Protein AF-A0A1G1P148-F1 (afdb_monomer)

Nearest PDB structures (foldseek):
  3p0r-assembly1_A-2  TM=7.868E-01  e=2.480E-04  Bacillus anthracis str. Sterne
  3w77-assembly1_B  TM=7.836E-01  e=2.308E-03  Bacillus sp. B29
  5jro-assembly1_B  TM=8.275E-01  e=7.042E-03  Yersinia pestis CO92
  1t5b-assembly1_B  TM=7.655E-01  e=2.004E-02  Salmonella enterica subsp. enterica serovar Typhimurium
  1t5b-assembly1_A  TM=7.467E-01  e=2.004E-02  Salmonella enterica subsp. enterica serovar Typhimurium

Foldseek 3Di:
DAEDEAEAPDPCPPNDPVVVVVVVVVVVVCVVPVPYHYHYHDPNPDPDPDDDPLQVVLVVCVVVVHDDDDPSVVD

Radius of gyration: 18.34 Å; Cα contacts (8 Å, |Δi|>4): 62; chains: 1; bounding box: 30×26×48 Å

Sequence (75 aa):
MKKLLHIIATPRGDESRTLKVSGAFLESFRSSQPGWVVEDLDLPKENLPSLTAKRVDGKYALLSGKDLYGDLKES

Secondary structure (DSSP, 8-state):
-EEEEEEE--TTGGG-HHHHHHHHHHHHHHHH-TTEEEEEEEGGGS-PPP--HHHHHHHHHHHTTPPP-GGGG--

Structure (mmCIF, N/CA/C/O backbone):
data_AF-A0A1G1P148-F1
#
_entry.id   AF-A0A1G1P148-F1
#
loop_
_atom_site.group_PDB
_atom_site.id
_atom_site.type_symbol
_atom_site.label_atom_id
_atom_site.label_alt_id
_atom_site.label_comp_id
_atom_site.label_asym_id
_atom_site.label_entity_id
_atom_site.label_seq_id
_atom_site.pdbx_PDB_ins_code
_atom_site.Cartn_x
_atom_site.Cartn_y
_atom_site.Cartn_z
_atom_site.occupancy
_atom_site.B_iso_or_equiv
_atom_site.auth_seq_id
_atom_site.auth_comp_id
_atom_site.auth_asym_id
_atom_site.auth_atom_id
_atom_site.pdbx_PDB_model_num
ATOM 1 N N . MET A 1 1 ? -18.343 9.263 -1.553 1.00 83.75 1 MET A N 1
ATOM 2 C CA . MET A 1 1 ? -17.685 8.204 -0.755 1.00 83.75 1 MET A CA 1
ATOM 3 C C . MET A 1 1 ? -16.182 8.428 -0.836 1.00 83.75 1 MET A C 1
ATOM 5 O O . MET A 1 1 ? -15.700 8.633 -1.942 1.00 83.75 1 MET A O 1
ATOM 9 N N . LYS A 1 2 ? -15.467 8.487 0.293 1.00 95.69 2 LYS A N 1
ATOM 10 C CA . LYS A 1 2 ? -14.008 8.701 0.306 1.00 95.69 2 LYS A CA 1
ATOM 11 C C . LYS A 1 2 ? -13.293 7.354 0.450 1.00 95.69 2 LYS A C 1
ATOM 13 O O . LYS A 1 2 ? -13.817 6.466 1.122 1.00 95.69 2 LYS A O 1
ATOM 18 N N . LYS A 1 3 ? -12.135 7.205 -0.197 1.00 97.69 3 LYS A N 1
ATOM 19 C CA . LYS A 1 3 ? -11.346 5.969 -0.206 1.00 97.69 3 LYS A CA 1
ATOM 20 C C . LYS A 1 3 ? -9.932 6.214 0.307 1.00 97.69 3 LYS A C 1
ATOM 22 O O . LYS A 1 3 ? -9.328 7.225 -0.043 1.00 97.69 3 LYS A O 1
ATOM 27 N N . LEU A 1 4 ? -9.424 5.279 1.103 1.00 98.06 4 LEU A N 1
ATOM 28 C CA . LEU A 1 4 ? -8.024 5.194 1.502 1.00 98.06 4 LEU A CA 1
ATOM 29 C C . LEU A 1 4 ? -7.446 3.892 0.942 1.00 98.06 4 LEU A C 1
ATOM 31 O O . LEU A 1 4 ? -7.966 2.817 1.230 1.00 98.06 4 LEU A O 1
ATOM 35 N N . LEU A 1 5 ? -6.387 4.005 0.142 1.00 98.31 5 LEU A N 1
ATOM 36 C CA . LEU A 1 5 ? -5.656 2.861 -0.394 1.00 98.31 5 LEU A CA 1
ATOM 37 C C . LEU A 1 5 ? -4.403 2.629 0.451 1.00 98.31 5 LEU A C 1
ATOM 39 O O . LEU A 1 5 ? -3.539 3.503 0.535 1.00 98.31 5 LEU A O 1
ATOM 43 N N . HIS A 1 6 ? -4.301 1.460 1.065 1.00 98.44 6 HIS A N 1
ATOM 44 C CA . HIS A 1 6 ? -3.134 1.027 1.815 1.00 98.44 6 HIS A CA 1
ATOM 45 C C . HIS A 1 6 ? -2.275 0.111 0.938 1.00 98.44 6 HIS A C 1
ATOM 47 O O . HIS A 1 6 ? -2.672 -0.991 0.571 1.00 98.44 6 HIS A O 1
ATOM 53 N N . ILE A 1 7 ? -1.088 0.595 0.569 1.00 9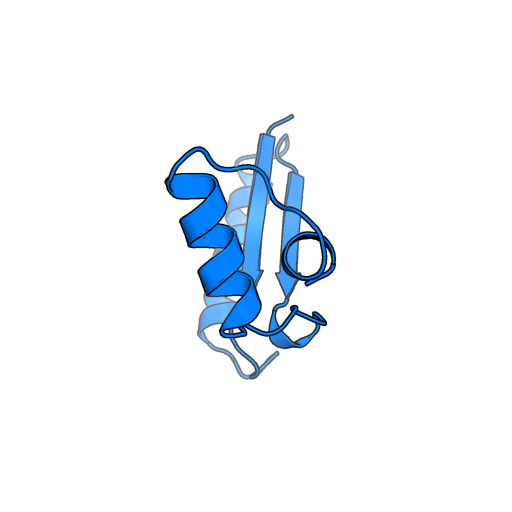8.38 7 ILE A N 1
ATOM 54 C CA . ILE A 1 7 ? -0.172 -0.114 -0.329 1.00 98.38 7 ILE A CA 1
ATOM 55 C C . ILE A 1 7 ? 0.863 -0.870 0.504 1.00 98.38 7 ILE A C 1
ATOM 57 O O . ILE A 1 7 ? 1.705 -0.264 1.171 1.00 98.38 7 ILE A O 1
ATOM 61 N N . ILE A 1 8 ? 0.823 -2.197 0.437 1.00 98.44 8 ILE A N 1
ATOM 62 C CA . ILE A 1 8 ? 1.728 -3.090 1.155 1.00 98.44 8 ILE A CA 1
ATOM 63 C C . ILE A 1 8 ? 2.862 -3.479 0.205 1.00 98.44 8 ILE A C 1
ATOM 65 O O . ILE A 1 8 ? 2.674 -4.221 -0.752 1.00 98.44 8 ILE A O 1
ATOM 69 N N . ALA A 1 9 ? 4.062 -2.961 0.472 1.00 97.44 9 ALA A N 1
ATOM 70 C CA . ALA A 1 9 ? 5.253 -3.199 -0.353 1.00 97.44 9 ALA A CA 1
ATOM 71 C C . ALA 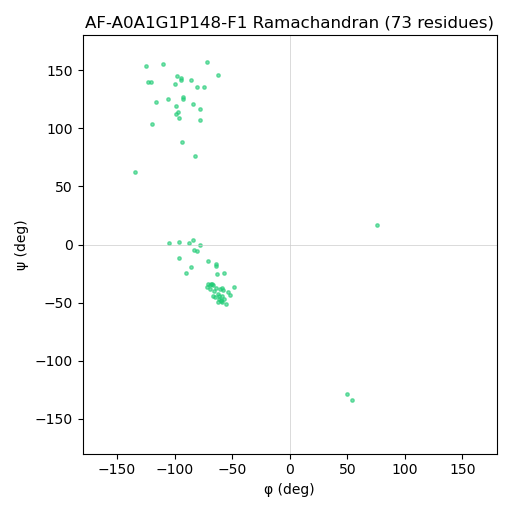A 1 9 ? 6.256 -4.182 0.276 1.00 97.44 9 ALA A C 1
ATOM 73 O O . ALA A 1 9 ? 7.332 -4.422 -0.267 1.00 97.44 9 ALA A O 1
ATOM 74 N N . THR A 1 10 ? 5.951 -4.721 1.457 1.00 96.94 10 THR A N 1
ATOM 75 C CA . THR A 1 10 ? 6.849 -5.632 2.172 1.00 96.94 10 THR A CA 1
ATOM 76 C C . THR A 1 10 ? 6.541 -7.089 1.819 1.00 96.94 10 THR A C 1
ATOM 78 O O . THR A 1 10 ? 5.421 -7.531 2.049 1.00 96.94 10 THR A O 1
ATOM 81 N N . PRO A 1 11 ? 7.516 -7.887 1.348 1.00 96.62 11 PRO A N 1
ATOM 82 C CA . PRO A 1 11 ? 7.297 -9.309 1.070 1.00 96.62 11 PRO A CA 1
ATOM 83 C C . PRO A 1 11 ? 7.298 -10.173 2.342 1.00 96.62 11 PRO A C 1
ATOM 85 O O . PRO A 1 11 ? 7.181 -11.390 2.270 1.00 96.62 11 PRO A O 1
ATOM 88 N N . ARG A 1 12 ? 7.495 -9.567 3.520 1.00 96.69 12 ARG A N 1
ATOM 89 C CA . ARG A 1 12 ? 7.741 -10.283 4.780 1.00 96.69 12 ARG A CA 1
ATOM 90 C C . ARG A 1 12 ? 6.471 -10.766 5.486 1.00 96.69 12 ARG A C 1
ATOM 92 O O . ARG A 1 12 ? 6.598 -11.415 6.519 1.00 96.69 12 ARG A O 1
ATOM 99 N N . GLY A 1 13 ? 5.283 -10.428 4.979 1.00 92.81 13 GLY A N 1
ATOM 100 C CA . GLY A 1 13 ? 4.007 -10.795 5.604 1.00 92.81 13 GLY A CA 1
ATOM 101 C C . GLY A 1 13 ? 3.976 -10.451 7.097 1.00 92.81 13 GLY A C 1
ATOM 102 O O . GLY A 1 13 ? 4.355 -9.345 7.492 1.00 92.81 13 GLY A O 1
ATOM 103 N N . ASP A 1 14 ? 3.605 -11.426 7.926 1.00 93.12 14 ASP A N 1
ATOM 104 C CA . ASP A 1 14 ? 3.447 -11.285 9.382 1.00 93.12 14 ASP A CA 1
ATOM 105 C C . ASP A 1 14 ? 4.750 -10.956 10.133 1.00 93.12 14 ASP A C 1
ATOM 107 O O . ASP A 1 14 ? 4.727 -10.412 11.242 1.00 93.12 14 ASP A O 1
ATOM 111 N N . GLU A 1 15 ? 5.910 -11.202 9.521 1.00 97.19 15 GLU A N 1
ATOM 112 C CA . GLU A 1 15 ? 7.216 -10.830 10.077 1.00 97.19 15 GLU A CA 1
ATOM 113 C C . GLU A 1 15 ? 7.552 -9.346 9.848 1.00 97.19 15 GLU A C 1
ATOM 115 O O . GLU A 1 15 ? 8.565 -8.832 10.339 1.00 97.19 15 GLU A O 1
ATOM 120 N N . SER A 1 16 ? 6.718 -8.621 9.097 1.00 97.94 16 SER A N 1
ATOM 121 C CA . SER A 1 16 ? 6.907 -7.199 8.837 1.00 97.94 16 SER A CA 1
ATOM 122 C C . SER A 1 16 ? 6.487 -6.334 10.023 1.00 97.94 16 SER A C 1
ATOM 124 O O . SER A 1 16 ? 5.316 -6.231 10.386 1.00 97.94 16 SER A O 1
ATOM 126 N N . ARG A 1 17 ? 7.456 -5.617 10.601 1.00 98.19 17 ARG A N 1
ATOM 127 C CA . ARG A 1 17 ? 7.187 -4.622 11.651 1.00 98.19 17 ARG A CA 1
ATOM 128 C C . ARG A 1 17 ? 6.440 -3.400 11.115 1.00 98.19 17 ARG A C 1
ATOM 130 O O . ARG A 1 17 ? 5.618 -2.843 11.832 1.00 98.19 17 ARG A O 1
ATOM 137 N N . THR A 1 18 ? 6.692 -2.993 9.870 1.00 97.94 18 THR A N 1
ATOM 138 C CA . THR A 1 18 ? 6.010 -1.839 9.265 1.00 97.94 18 THR A CA 1
ATOM 139 C C . THR A 1 18 ? 4.550 -2.145 8.946 1.00 97.94 18 THR A C 1
ATOM 141 O O . THR A 1 18 ? 3.709 -1.283 9.179 1.00 97.94 18 THR A O 1
ATOM 144 N N . LEU A 1 19 ? 4.231 -3.374 8.515 1.00 98.12 19 LEU A N 1
ATOM 145 C CA . LEU A 1 19 ? 2.843 -3.805 8.295 1.00 98.12 19 LEU A CA 1
ATOM 146 C C . LEU A 1 19 ? 2.038 -3.828 9.603 1.00 98.12 19 LEU A C 1
ATOM 148 O O . LEU A 1 19 ? 0.879 -3.429 9.628 1.00 98.12 19 LEU A O 1
ATOM 152 N N . LYS A 1 20 ? 2.664 -4.222 10.720 1.00 98.38 20 LYS A N 1
ATOM 153 C CA . LYS A 1 20 ? 2.032 -4.152 12.051 1.00 98.38 20 LYS A CA 1
ATOM 154 C C . LYS A 1 20 ? 1.697 -2.713 12.448 1.00 98.38 20 LYS A C 1
ATOM 156 O O . LYS A 1 20 ? 0.609 -2.450 12.950 1.00 98.38 20 LYS A O 1
ATOM 161 N N . VAL A 1 21 ? 2.614 -1.775 12.196 1.00 98.31 21 VAL A N 1
ATOM 162 C CA . VAL A 1 21 ? 2.395 -0.347 12.481 1.00 98.31 21 VAL A CA 1
ATOM 163 C C . VAL A 1 21 ? 1.273 0.228 11.616 1.00 98.31 21 VAL A C 1
ATOM 165 O O . VAL A 1 21 ? 0.404 0.925 12.140 1.00 98.31 21 VAL A O 1
ATOM 168 N N . SER A 1 22 ? 1.251 -0.068 10.312 1.00 98.19 22 SER A N 1
ATOM 169 C CA . SER A 1 22 ? 0.171 0.410 9.444 1.00 98.19 22 SER A CA 1
ATOM 170 C C . SER A 1 22 ? -1.178 -0.218 9.802 1.00 98.19 22 SER A C 1
ATOM 172 O O . SER A 1 22 ? -2.184 0.487 9.789 1.00 98.19 22 SER A O 1
ATOM 174 N N . GLY A 1 23 ? -1.207 -1.485 10.228 1.00 97.81 23 GLY A N 1
ATOM 175 C CA . GLY A 1 23 ? -2.404 -2.132 10.771 1.00 97.81 23 GLY A CA 1
ATOM 176 C C . GLY A 1 23 ? -3.011 -1.362 11.948 1.00 97.81 23 GLY A C 1
ATOM 177 O O . GLY A 1 23 ? -4.182 -0.988 11.894 1.00 97.81 23 GLY A O 1
ATOM 178 N N . ALA A 1 24 ? -2.197 -1.022 12.953 1.00 98.38 24 ALA A N 1
ATOM 179 C CA . ALA A 1 24 ? -2.646 -0.238 14.108 1.00 98.38 24 ALA A CA 1
ATOM 180 C C . ALA A 1 24 ? -3.167 1.159 13.712 1.00 98.38 24 ALA A C 1
ATOM 182 O O . ALA A 1 24 ? -4.166 1.643 14.249 1.00 98.38 24 ALA A O 1
ATOM 183 N N . PHE A 1 25 ? -2.526 1.807 12.734 1.00 98.44 25 PHE A N 1
ATOM 184 C CA . PHE A 1 25 ? -3.025 3.064 12.175 1.00 98.44 25 PHE A CA 1
ATOM 185 C C . PHE A 1 25 ? -4.410 2.891 11.534 1.00 98.44 25 PHE A C 1
ATOM 187 O O . PHE A 1 25 ? -5.311 3.688 11.797 1.00 98.44 25 PHE A O 1
ATOM 194 N N . LEU A 1 26 ? -4.605 1.849 10.720 1.00 98.12 26 LEU A N 1
ATOM 195 C CA . LEU A 1 26 ? -5.865 1.609 10.016 1.00 98.12 26 LEU A CA 1
ATOM 196 C C . LEU A 1 26 ? -7.015 1.250 10.959 1.00 98.12 26 LEU A C 1
ATOM 198 O O . LEU A 1 26 ? -8.153 1.636 10.696 1.00 98.12 26 LEU A O 1
ATOM 202 N N . GLU A 1 27 ? -6.747 0.550 12.060 1.00 97.88 27 GLU A N 1
ATOM 203 C CA . GLU A 1 27 ? -7.742 0.300 13.111 1.00 97.88 27 GLU A CA 1
ATOM 204 C C . GLU A 1 27 ? -8.264 1.610 13.721 1.00 97.88 27 GLU A C 1
ATOM 206 O O . GLU A 1 27 ? -9.478 1.841 13.786 1.00 97.88 27 GLU A O 1
ATOM 211 N N . SER A 1 28 ? -7.355 2.519 14.086 1.00 98.31 28 SER A N 1
ATOM 212 C CA . SER A 1 28 ? -7.711 3.850 14.593 1.00 98.31 28 SER A CA 1
ATOM 213 C C . SER A 1 28 ? -8.407 4.713 13.528 1.00 98.31 28 SER A C 1
ATOM 215 O O . SER A 1 28 ? -9.403 5.395 13.799 1.00 98.31 28 SER A O 1
ATOM 217 N N . PHE A 1 29 ? -7.947 4.641 12.277 1.00 98.00 29 PHE A N 1
ATOM 218 C CA . PHE A 1 29 ? -8.546 5.364 11.158 1.00 98.00 29 PHE A CA 1
ATOM 219 C C . PHE A 1 29 ? -9.997 4.935 10.908 1.00 98.00 29 PHE A C 1
ATOM 221 O O . PHE A 1 29 ? -10.880 5.785 10.851 1.00 98.00 29 PHE A O 1
ATOM 228 N N . ARG A 1 30 ? -10.276 3.626 10.827 1.00 96.38 30 ARG A N 1
ATOM 229 C CA . ARG A 1 30 ? -11.644 3.106 10.632 1.00 96.38 30 ARG A CA 1
ATOM 230 C C . ARG A 1 30 ? -12.586 3.543 11.754 1.00 96.38 30 ARG A C 1
ATOM 232 O O . ARG A 1 30 ? -13.735 3.879 11.487 1.00 96.38 30 ARG A O 1
ATOM 239 N N . SER A 1 31 ? -12.078 3.594 12.985 1.00 96.62 31 SER A N 1
ATOM 240 C CA . SER A 1 31 ? -12.847 4.023 14.159 1.00 96.62 31 SER A CA 1
ATOM 241 C C . SER A 1 31 ? -13.172 5.522 14.132 1.00 96.62 31 SER A C 1
ATOM 243 O O . SER A 1 31 ? -14.269 5.928 14.506 1.00 96.62 31 SER A O 1
ATOM 245 N N . SER A 1 32 ? -12.238 6.354 13.665 1.00 97.31 32 SER A N 1
ATOM 246 C CA . SER A 1 32 ? -12.406 7.814 13.591 1.00 97.31 32 SER A CA 1
ATOM 247 C C . SER A 1 32 ? -13.103 8.300 12.315 1.00 97.31 32 SER A C 1
ATOM 249 O O . SER A 1 32 ? -13.609 9.421 12.281 1.00 97.31 32 SER A O 1
ATOM 251 N N . GLN A 1 33 ? -1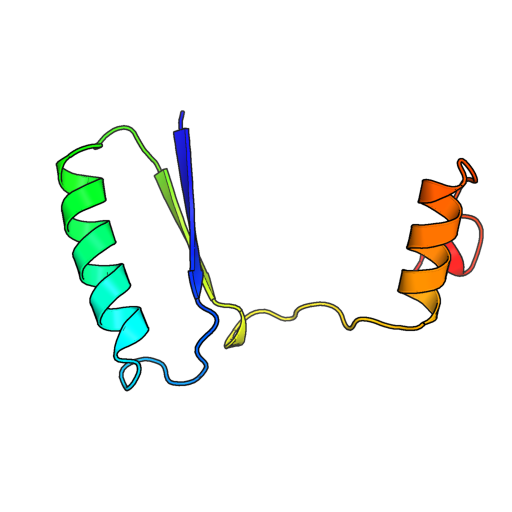3.129 7.483 11.260 1.00 96.50 33 GLN A N 1
ATOM 252 C CA . GLN A 1 33 ? -13.636 7.834 9.932 1.00 96.50 33 GLN A CA 1
ATOM 253 C C . GLN A 1 33 ? -14.552 6.731 9.354 1.00 96.50 33 GLN A C 1
ATOM 255 O O . GLN A 1 33 ? -14.262 6.189 8.286 1.00 96.50 33 GLN A O 1
ATOM 260 N N . PRO A 1 34 ? -15.701 6.417 9.987 1.00 93.00 34 PRO A N 1
ATOM 261 C CA . PRO A 1 34 ? -16.536 5.261 9.622 1.00 93.00 34 PRO A CA 1
ATOM 262 C C . PRO A 1 34 ? -17.149 5.320 8.210 1.00 93.00 34 PRO A C 1
ATOM 264 O O . PRO A 1 34 ? -17.597 4.307 7.687 1.00 93.00 34 PRO A O 1
ATOM 267 N N . GLY A 1 35 ? -17.182 6.497 7.572 1.00 95.44 35 GLY A N 1
ATOM 268 C CA . GLY A 1 35 ? -17.699 6.677 6.207 1.00 95.44 35 GLY A CA 1
ATOM 269 C C . GLY A 1 35 ? -16.672 6.465 5.087 1.00 95.44 35 GLY A C 1
ATOM 270 O O . GLY A 1 35 ? -16.997 6.686 3.915 1.00 95.44 35 GLY A O 1
ATOM 271 N N . TRP A 1 36 ? -15.429 6.114 5.424 1.00 97.62 36 TRP A N 1
ATOM 272 C CA . TRP A 1 36 ? -14.377 5.840 4.447 1.00 97.62 36 TRP A CA 1
ATOM 273 C C . TRP A 1 36 ? -14.283 4.352 4.140 1.00 97.62 36 TRP A C 1
ATOM 275 O O . TRP A 1 36 ? -14.366 3.508 5.026 1.00 97.62 36 TRP A O 1
ATOM 285 N N . VAL A 1 37 ? -14.031 4.042 2.872 1.00 96.81 37 VAL A N 1
ATOM 286 C CA . VAL A 1 37 ? -13.684 2.687 2.442 1.00 96.81 37 VAL A CA 1
ATOM 287 C C . VAL A 1 37 ? -12.164 2.562 2.442 1.00 96.81 37 VAL A C 1
ATOM 289 O O . VAL A 1 37 ? -11.473 3.396 1.856 1.00 96.81 37 VAL A O 1
ATOM 292 N N . VAL A 1 38 ? -11.648 1.539 3.118 1.00 96.94 38 VAL A N 1
ATOM 293 C CA . VAL A 1 38 ? -10.217 1.211 3.152 1.00 96.94 38 VAL A CA 1
ATOM 294 C C . VAL A 1 38 ? -9.989 -0.016 2.278 1.00 96.94 38 VAL A C 1
ATOM 296 O O . VAL A 1 38 ? -10.631 -1.039 2.504 1.00 96.94 38 VAL A O 1
ATOM 299 N N . GLU A 1 39 ? -9.087 0.089 1.307 1.00 97.75 39 GLU A N 1
ATOM 300 C CA . GLU A 1 39 ? -8.704 -0.996 0.396 1.00 97.75 39 GLU A CA 1
ATOM 301 C C . GLU A 1 39 ? -7.208 -1.280 0.532 1.00 97.75 39 GLU A C 1
ATOM 303 O O . GLU A 1 39 ? -6.412 -0.347 0.643 1.00 97.75 39 GLU A O 1
ATOM 308 N N . ASP A 1 40 ? -6.834 -2.557 0.509 1.00 97.56 40 ASP A N 1
ATOM 309 C CA . ASP A 1 40 ? -5.439 -2.990 0.532 1.00 97.56 40 ASP A CA 1
ATOM 310 C C . ASP A 1 40 ? -4.975 -3.345 -0.888 1.00 97.56 40 ASP A C 1
ATOM 312 O O . ASP A 1 40 ? -5.692 -4.003 -1.640 1.00 97.56 40 ASP A O 1
ATOM 316 N N . LEU A 1 41 ? -3.754 -2.933 -1.233 1.00 97.94 41 LEU A N 1
ATOM 317 C CA . LEU A 1 41 ? -3.026 -3.372 -2.422 1.00 97.94 41 LEU A CA 1
ATOM 318 C C . LEU A 1 41 ? -1.726 -4.046 -1.975 1.00 97.94 41 LEU A C 1
ATOM 320 O O . LEU A 1 41 ? -0.775 -3.369 -1.578 1.00 97.94 41 LEU A O 1
ATOM 324 N N . ASP A 1 42 ? -1.692 -5.376 -2.029 1.00 97.38 42 ASP A N 1
ATOM 325 C CA . ASP A 1 42 ? -0.560 -6.194 -1.584 1.00 97.38 42 ASP A CA 1
ATOM 326 C C . ASP A 1 42 ? 0.377 -6.501 -2.754 1.00 97.38 42 ASP A C 1
ATOM 328 O O . ASP A 1 42 ? 0.228 -7.509 -3.439 1.00 97.38 42 ASP A O 1
ATOM 332 N N . LEU A 1 43 ? 1.344 -5.609 -3.001 1.00 96.94 43 LEU A N 1
ATOM 333 C CA . LEU A 1 43 ? 2.204 -5.659 -4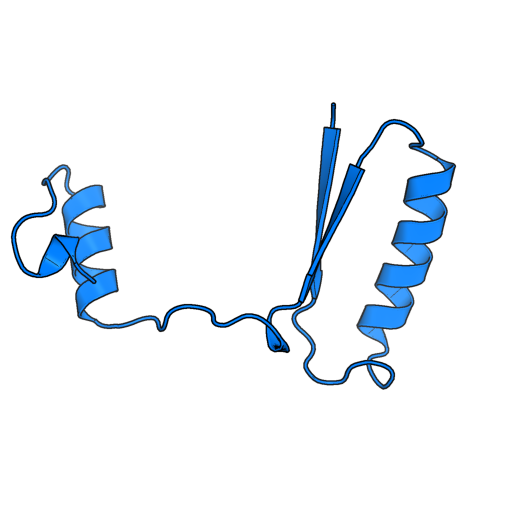.190 1.00 96.94 43 LEU A CA 1
ATOM 334 C C . LEU A 1 43 ? 2.914 -7.016 -4.381 1.00 96.94 43 LEU A C 1
ATOM 336 O O . LEU A 1 43 ? 2.962 -7.475 -5.519 1.00 96.94 43 LEU A O 1
ATOM 340 N N . PRO A 1 44 ? 3.438 -7.689 -3.333 1.00 95.06 44 PRO A N 1
ATOM 341 C CA . PRO A 1 44 ? 3.974 -9.048 -3.455 1.00 95.06 44 PRO A CA 1
ATOM 342 C C . PRO A 1 44 ? 3.008 -10.110 -4.000 1.00 95.06 44 PRO A C 1
ATOM 344 O O . PRO A 1 44 ? 3.473 -11.129 -4.507 1.00 95.06 44 PRO A O 1
ATOM 347 N N . LYS A 1 45 ? 1.692 -9.919 -3.859 1.00 95.62 45 LYS A N 1
ATOM 348 C CA . LYS A 1 45 ? 0.661 -10.854 -4.342 1.00 95.62 45 LYS A CA 1
ATOM 349 C C . LYS A 1 45 ? 0.103 -10.475 -5.710 1.00 95.62 45 LYS A C 1
ATOM 351 O O . LYS A 1 45 ? -0.589 -11.283 -6.326 1.00 95.62 45 LYS A O 1
ATOM 356 N N . GLU A 1 46 ? 0.403 -9.274 -6.184 1.00 96.44 46 GLU A N 1
ATOM 357 C CA . GLU A 1 46 ? -0.085 -8.779 -7.461 1.00 96.44 46 GLU A CA 1
ATOM 358 C C . GLU A 1 46 ? 0.818 -9.207 -8.617 1.00 96.44 46 GLU A C 1
ATOM 360 O O . GLU A 1 46 ? 2.047 -9.149 -8.543 1.00 96.44 46 GLU A O 1
ATOM 365 N N . ASN A 1 47 ? 0.202 -9.55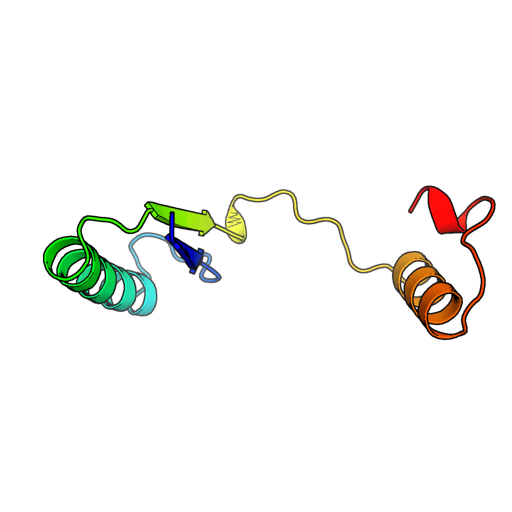0 -9.749 1.00 94.06 47 ASN A N 1
ATOM 366 C CA . ASN A 1 47 ? 0.929 -9.691 -11.005 1.00 94.06 47 ASN A CA 1
ATOM 367 C C . ASN A 1 47 ? 1.120 -8.308 -11.637 1.00 94.06 47 ASN A C 1
ATOM 369 O O . ASN A 1 47 ? 0.402 -7.907 -12.557 1.00 94.06 47 ASN A O 1
ATOM 373 N N . LEU A 1 48 ? 2.063 -7.548 -11.079 1.00 90.00 48 LEU A N 1
ATOM 374 C CA . LEU A 1 48 ? 2.366 -6.211 -11.563 1.00 90.00 48 LEU A CA 1
ATOM 375 C C . LEU A 1 48 ? 3.133 -6.287 -12.877 1.00 90.00 48 LEU A C 1
ATOM 377 O O . LEU A 1 48 ? 4.090 -7.054 -13.018 1.00 90.00 48 LEU A O 1
ATOM 381 N N . PRO A 1 49 ? 2.752 -5.466 -13.854 1.00 87.25 49 PRO A N 1
ATOM 382 C CA . PRO A 1 49 ? 3.256 -5.656 -15.186 1.00 87.25 49 PRO A CA 1
ATOM 383 C C . PRO A 1 49 ? 4.670 -5.032 -15.250 1.00 87.25 49 PRO A C 1
ATOM 385 O O . PRO A 1 49 ? 4.899 -3.931 -14.749 1.00 87.25 49 PRO A O 1
ATOM 388 N N . SER A 1 50 ? 5.638 -5.723 -15.858 1.00 85.88 50 SER A N 1
ATOM 389 C CA . SER A 1 50 ? 7.055 -5.320 -15.803 1.00 85.88 50 SER A CA 1
ATOM 390 C C . SER A 1 50 ? 7.327 -3.951 -16.433 1.00 85.88 50 SER A C 1
ATOM 392 O O . SER A 1 50 ? 6.731 -3.583 -17.447 1.00 85.88 50 SER A O 1
ATOM 394 N N . LEU A 1 51 ? 8.279 -3.197 -15.881 1.00 82.69 51 LEU A N 1
ATOM 395 C CA . LEU A 1 51 ? 8.772 -1.989 -16.535 1.00 82.69 51 LEU A CA 1
ATOM 396 C C . LEU A 1 51 ? 9.740 -2.388 -17.658 1.00 82.69 51 LEU A C 1
ATOM 398 O O . LEU A 1 51 ? 10.852 -2.833 -17.393 1.00 82.69 51 LEU A O 1
ATOM 402 N N . THR A 1 52 ? 9.310 -2.250 -18.910 1.00 82.88 52 THR A N 1
ATOM 403 C CA . THR A 1 52 ? 10.113 -2.581 -20.097 1.00 82.88 52 THR A CA 1
ATOM 404 C C . THR A 1 52 ? 10.509 -1.313 -20.850 1.00 82.88 52 THR A C 1
ATOM 406 O O . THR A 1 52 ? 9.808 -0.303 -20.765 1.00 82.88 52 THR A O 1
ATOM 409 N N . ALA A 1 53 ? 11.603 -1.359 -21.623 1.00 78.12 53 ALA A N 1
ATOM 410 C CA . ALA A 1 53 ? 12.027 -0.234 -22.467 1.00 78.12 53 ALA A CA 1
ATOM 411 C C . ALA A 1 53 ? 10.881 0.260 -23.367 1.00 78.12 53 ALA A C 1
ATOM 413 O O . ALA A 1 53 ? 10.567 1.442 -23.387 1.00 78.12 53 ALA A O 1
ATOM 414 N N . LYS A 1 54 ? 10.140 -0.677 -23.965 1.00 81.31 54 LYS A N 1
ATOM 415 C CA . LYS A 1 54 ? 8.972 -0.405 -24.806 1.00 81.31 54 LYS A CA 1
ATOM 416 C C . LYS A 1 54 ? 7.861 0.384 -24.092 1.00 81.31 54 LYS A C 1
ATOM 418 O O . LYS A 1 54 ? 7.282 1.295 -24.675 1.00 81.31 54 LYS A O 1
ATOM 423 N N . ARG A 1 55 ? 7.587 0.092 -22.814 1.00 80.56 55 ARG A N 1
ATOM 424 C CA . ARG A 1 55 ? 6.621 0.867 -22.007 1.00 80.56 55 ARG A CA 1
ATOM 425 C C . ARG A 1 55 ? 7.124 2.254 -21.648 1.00 80.56 55 ARG A C 1
ATOM 427 O O . ARG A 1 55 ? 6.335 3.192 -21.556 1.00 80.56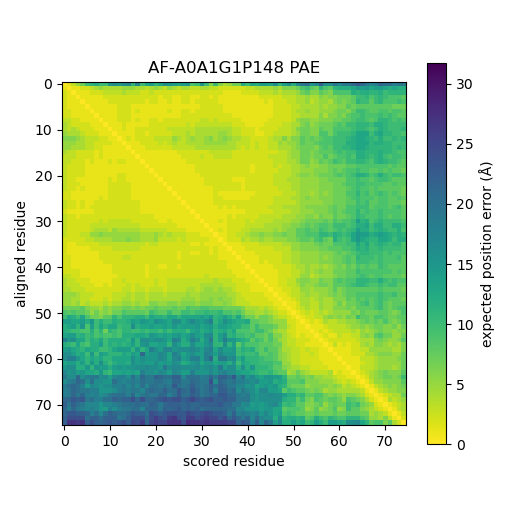 55 ARG A O 1
ATOM 434 N N . VAL A 1 56 ? 8.429 2.387 -21.434 1.00 83.00 56 VAL A N 1
ATOM 435 C CA . VAL A 1 56 ? 9.065 3.685 -21.212 1.00 83.00 56 VAL A CA 1
ATOM 436 C C . VAL A 1 56 ? 8.982 4.532 -22.487 1.00 83.00 56 VAL A C 1
ATOM 438 O O . VAL A 1 56 ? 8.565 5.687 -22.411 1.00 83.00 56 VAL A O 1
ATOM 441 N N . ASP A 1 57 ? 9.257 3.948 -23.653 1.00 82.88 57 ASP A N 1
ATOM 442 C CA . ASP A 1 57 ? 9.134 4.610 -24.957 1.00 82.88 57 ASP A CA 1
ATOM 443 C C . ASP A 1 57 ? 7.692 5.049 -25.236 1.00 82.88 57 ASP A C 1
ATOM 445 O O . ASP A 1 57 ? 7.456 6.197 -25.615 1.00 82.88 57 ASP A O 1
ATOM 449 N N . GLY A 1 58 ? 6.711 4.182 -24.960 1.00 82.38 58 GLY A N 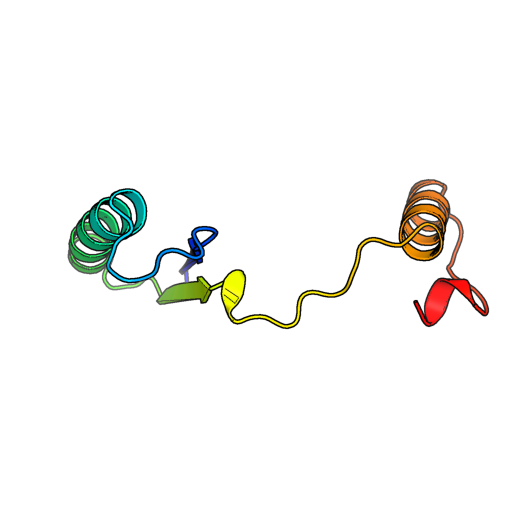1
ATOM 450 C CA . GLY A 1 58 ? 5.290 4.527 -25.044 1.00 82.38 58 GLY A CA 1
ATOM 451 C C . GLY A 1 58 ? 4.913 5.690 -24.117 1.00 82.38 58 GLY A C 1
ATOM 452 O O . GLY A 1 58 ? 4.266 6.647 -24.545 1.00 82.38 58 GLY A O 1
ATOM 453 N N . LYS A 1 59 ? 5.386 5.681 -22.862 1.00 81.38 59 LYS A N 1
ATOM 454 C CA . LYS A 1 59 ? 5.189 6.802 -21.927 1.00 81.38 59 LYS A CA 1
ATOM 455 C C . LYS A 1 59 ? 5.744 8.112 -22.493 1.00 81.38 59 LYS A C 1
ATOM 457 O O . LYS A 1 59 ? 5.062 9.132 -22.428 1.00 81.38 59 LYS A O 1
ATOM 462 N N . TYR A 1 60 ? 6.963 8.110 -23.031 1.00 84.12 60 TYR A N 1
ATOM 463 C CA . TYR A 1 60 ? 7.555 9.321 -23.602 1.00 84.12 60 TYR A CA 1
ATOM 464 C C . TYR A 1 60 ? 6.859 9.765 -24.892 1.00 84.12 60 TYR A C 1
ATOM 466 O O . TYR A 1 60 ? 6.703 10.969 -25.090 1.00 84.12 60 TYR A O 1
ATOM 474 N N . ALA A 1 61 ? 6.375 8.841 -25.728 1.00 84.25 61 ALA A N 1
ATOM 475 C CA . ALA A 1 61 ? 5.553 9.169 -26.891 1.00 84.25 61 ALA A CA 1
ATOM 476 C C . ALA A 1 61 ? 4.277 9.927 -26.477 1.00 84.25 61 ALA A C 1
ATOM 478 O O . ALA A 1 61 ? 4.042 11.026 -26.984 1.00 84.25 61 ALA A O 1
ATOM 479 N N . LEU A 1 62 ? 3.545 9.415 -25.479 1.00 85.12 62 LEU A N 1
ATOM 480 C CA . LEU A 1 62 ? 2.367 10.086 -24.913 1.00 85.12 62 LEU A CA 1
ATOM 481 C C . LEU A 1 62 ? 2.700 11.460 -24.319 1.00 85.12 62 LEU A C 1
ATOM 483 O O . LEU A 1 62 ? 2.021 12.441 -24.616 1.00 85.12 62 LEU A O 1
ATOM 487 N N . LEU A 1 63 ? 3.759 11.562 -23.507 1.00 86.12 63 LEU A N 1
ATOM 488 C CA . LEU A 1 63 ? 4.180 12.836 -22.902 1.00 86.12 63 LEU A CA 1
ATOM 489 C C . LEU A 1 63 ? 4.602 13.881 -23.945 1.00 86.12 63 LEU A C 1
ATOM 491 O O . LEU A 1 63 ? 4.504 15.077 -23.689 1.00 86.12 63 LEU A O 1
ATOM 495 N N . SER A 1 64 ? 5.046 13.433 -25.119 1.00 87.06 64 SER A N 1
ATOM 496 C CA . SER A 1 64 ? 5.405 14.293 -26.250 1.00 87.06 64 SER A CA 1
ATOM 497 C C . SER A 1 64 ? 4.196 14.701 -27.104 1.00 87.06 64 SER A C 1
ATOM 499 O O . SER A 1 64 ? 4.380 15.320 -28.150 1.00 87.06 64 SER A O 1
ATOM 501 N N . GLY A 1 65 ? 2.975 14.323 -26.706 1.00 85.31 65 GLY A N 1
ATOM 502 C CA . GLY A 1 65 ? 1.739 14.602 -27.441 1.00 85.31 65 GLY A CA 1
ATOM 503 C C . GLY A 1 65 ? 1.524 13.719 -28.672 1.00 85.31 65 GLY A C 1
ATOM 504 O O . GLY A 1 65 ? 0.728 14.077 -29.536 1.00 85.31 65 GLY A O 1
ATOM 505 N N . LYS A 1 66 ? 2.241 12.594 -28.788 1.00 82.44 66 LYS A N 1
ATOM 506 C CA . LYS A 1 66 ? 2.034 11.612 -29.859 1.00 82.44 66 LYS A CA 1
ATOM 507 C C . LYS A 1 66 ? 1.096 10.512 -29.375 1.00 82.44 66 LYS A C 1
ATOM 509 O O . LYS A 1 66 ? 1.194 10.066 -28.233 1.00 82.44 66 LYS A O 1
ATOM 514 N N . ASP A 1 67 ? 0.240 10.031 -30.265 1.00 80.88 67 ASP A N 1
ATOM 515 C CA . ASP A 1 67 ? -0.571 8.848 -29.990 1.00 80.88 67 ASP A CA 1
ATOM 516 C C . ASP A 1 67 ? 0.280 7.569 -30.005 1.00 80.88 67 ASP A C 1
ATOM 518 O O . ASP A 1 67 ? 1.331 7.487 -30.651 1.00 80.88 67 ASP A O 1
ATOM 522 N N . LEU A 1 68 ? -0.213 6.538 -29.317 1.00 77.44 68 LEU A N 1
ATOM 523 C CA . LEU A 1 68 ? 0.358 5.195 -29.361 1.00 77.44 68 LEU A CA 1
ATOM 524 C C . LEU A 1 68 ? -0.187 4.429 -30.573 1.00 77.44 68 LEU A C 1
ATOM 526 O O . LEU A 1 68 ? -1.392 4.187 -30.671 1.00 77.44 68 LEU A O 1
ATOM 530 N N . TYR A 1 69 ? 0.709 3.991 -31.458 1.00 71.81 69 TYR A N 1
ATOM 531 C CA . TYR A 1 69 ? 0.386 3.151 -32.614 1.00 71.81 69 TYR A CA 1
ATOM 532 C C . TYR A 1 69 ? 1.218 1.866 -32.623 1.00 71.81 69 TYR A C 1
ATOM 534 O O . TYR A 1 69 ? 2.339 1.834 -32.110 1.00 71.81 69 TYR A O 1
ATOM 542 N N . GLY A 1 70 ? 0.661 0.823 -33.247 1.00 74.38 70 GLY A N 1
ATOM 543 C CA . GLY A 1 70 ? 1.311 -0.474 -33.427 1.00 74.38 70 GLY A CA 1
ATOM 544 C C . GLY A 1 70 ? 1.802 -1.062 -32.109 1.00 74.38 70 GLY A C 1
ATOM 545 O O . GLY A 1 70 ? 1.112 -1.017 -31.091 1.00 74.38 70 GLY A O 1
ATOM 546 N N . ASP A 1 71 ? 3.036 -1.547 -32.133 1.00 68.94 71 ASP A N 1
ATOM 547 C CA . ASP A 1 71 ? 3.708 -2.193 -31.016 1.00 68.94 71 ASP A CA 1
ATOM 548 C C . ASP A 1 71 ? 3.607 -1.417 -29.692 1.00 68.94 71 ASP A C 1
ATOM 550 O O 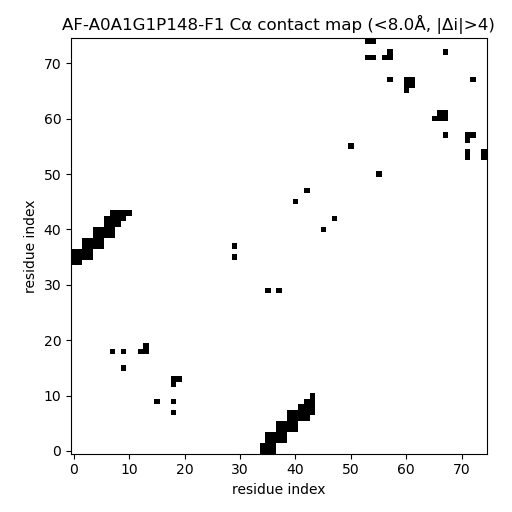. ASP A 1 71 ? 3.454 -2.041 -28.645 1.00 68.94 71 ASP A O 1
ATOM 554 N N . LEU A 1 72 ? 3.647 -0.082 -29.711 1.00 66.69 72 LEU A N 1
ATOM 555 C CA . LEU A 1 72 ? 3.608 0.760 -28.507 1.00 66.69 72 LEU A CA 1
ATOM 556 C C . LEU A 1 72 ? 2.243 0.791 -27.797 1.00 66.69 72 LEU A C 1
ATOM 558 O O . LEU A 1 72 ? 2.162 1.261 -26.665 1.00 66.69 72 LEU A O 1
ATOM 562 N N . LYS A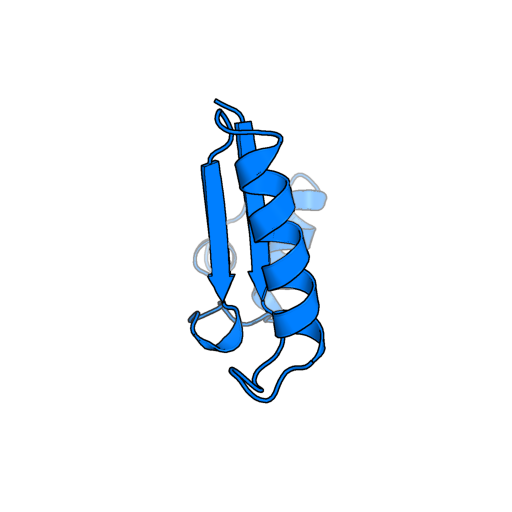 1 73 ? 1.169 0.330 -28.449 1.00 64.38 73 LYS A N 1
ATOM 563 C CA . LYS A 1 73 ? -0.186 0.289 -27.875 1.00 64.38 73 LYS A CA 1
ATOM 564 C C . LYS A 1 73 ? -0.484 -1.025 -27.146 1.00 64.38 73 LYS A C 1
ATOM 566 O O . LYS A 1 73 ? -1.333 -1.046 -26.262 1.00 64.38 73 LYS A O 1
ATOM 571 N N . GLU A 1 74 ? 0.203 -2.103 -27.513 1.00 61.94 74 GLU A N 1
ATOM 572 C CA . GLU A 1 74 ? -0.049 -3.463 -27.009 1.00 61.94 74 GLU A CA 1
ATOM 573 C C . GLU A 1 74 ? 0.868 -3.871 -25.839 1.00 61.94 74 GLU A C 1
ATOM 575 O O . GLU A 1 74 ? 0.809 -5.005 -25.367 1.00 61.94 74 GLU A O 1
ATOM 580 N N . SER A 1 75 ? 1.744 -2.966 -25.386 1.00 57.06 75 SER A N 1
ATOM 581 C CA . SER A 1 75 ? 2.763 -3.216 -24.352 1.00 57.06 75 SER A CA 1
ATOM 582 C C . SER A 1 75 ? 2.292 -3.005 -22.922 1.00 57.06 75 SER A C 1
ATOM 584 O O . SER A 1 75 ? 1.715 -1.936 -22.646 1.00 57.06 75 SER A O 1
#

Mean predicted aligned error: 6.79 Å

pLDDT: mean 90.2, std 10.08, range [57.06, 98.44]

Solvent-accessible surface area (backbone atoms only — not comparable to full-atom values): 4724 Å² total; per-residue (Å²): 132,52,75,46,80,48,76,42,81,66,82,54,60,91,77,31,68,66,56,54,53,51,50,58,50,48,56,55,45,49,72,77,39,75,76,48,47,77,46,80,43,53,53,78,79,51,91,71,79,80,94,44,72,64,50,53,52,34,50,52,37,47,75,71,76,40,82,72,59,72,75,48,60,80,101